Protein AF-A0A820DSI6-F1 (afdb_monomer_lite)

Secondary structure (DSSP, 8-state):
-TTS----------S-SS--GGGHHHHHHHHHHHHHHHHHTT--

Organism: NCBI:txid392033

Structure (mmCIF, N/CA/C/O backbone):
data_AF-A0A820DSI6-F1
#
_entry.id   AF-A0A820DSI6-F1
#
loop_
_atom_site.group_PDB
_atom_site.id
_atom_site.type_symbol
_atom_site.label_atom_id
_atom_site.label_alt_id
_atom_site.label_comp_id
_atom_site.label_asym_id
_atom_site.label_entity_id
_atom_site.label_seq_id
_atom_site.pdbx_PDB_ins_code
_atom_site.Cartn_x
_atom_site.Cartn_y
_atom_site.Cartn_z
_atom_site.occupancy
_atom_site.B_iso_or_equiv
_atom_site.auth_seq_id
_atom_site.auth_comp_id
_atom_site.auth_asym_id
_atom_site.auth_atom_id
_atom_site.pdbx_PDB_model_num
ATOM 1 N N . TYR A 1 1 ? 6.813 3.686 -17.838 1.00 55.72 1 TYR A N 1
ATOM 2 C CA . TYR A 1 1 ? 6.419 2.426 -17.194 1.00 55.72 1 TYR A CA 1
ATOM 3 C C . TYR A 1 1 ? 7.018 1.232 -17.924 1.00 55.72 1 TYR A C 1
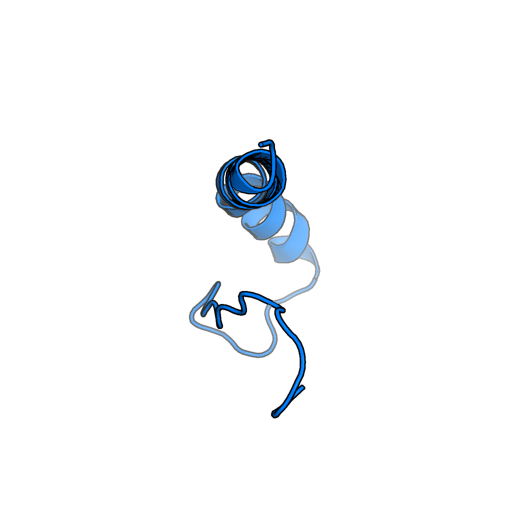ATOM 5 O O . TYR A 1 1 ? 7.952 0.659 -17.402 1.00 55.72 1 TYR A O 1
ATOM 13 N N . LEU A 1 2 ? 6.597 0.915 -19.161 1.00 69.19 2 LEU A N 1
ATOM 14 C CA . LEU A 1 2 ? 7.098 -0.272 -19.885 1.00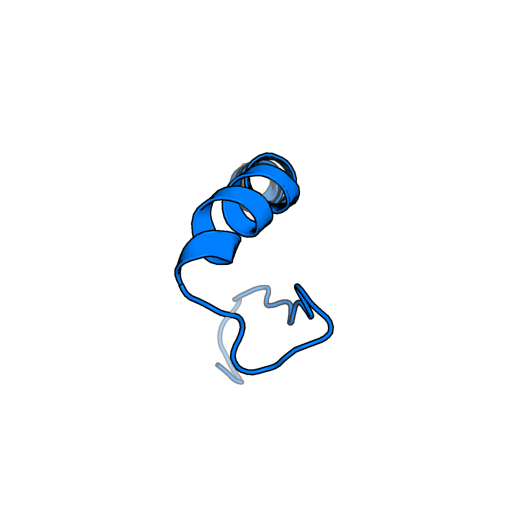 69.19 2 LEU A CA 1
ATOM 15 C C . LEU A 1 2 ? 8.593 -0.221 -20.286 1.00 69.19 2 LEU A C 1
ATOM 17 O O . LEU A 1 2 ? 9.173 -1.251 -20.594 1.00 69.19 2 LEU A O 1
ATOM 21 N N . ALA A 1 3 ? 9.206 0.968 -20.307 1.00 72.31 3 ALA A N 1
ATOM 22 C CA . ALA A 1 3 ? 10.592 1.181 -20.738 1.00 72.31 3 ALA A CA 1
ATOM 23 C C . ALA A 1 3 ? 11.349 2.172 -19.829 1.00 72.31 3 ALA A C 1
ATOM 25 O O . ALA A 1 3 ? 12.059 3.052 -20.310 1.00 72.31 3 ALA A O 1
ATOM 26 N N . SER A 1 4 ? 11.155 2.085 -18.510 1.00 80.50 4 SER A N 1
ATOM 27 C CA . SER A 1 4 ? 12.063 2.720 -17.544 1.00 80.50 4 SER A CA 1
ATOM 28 C C . SER A 1 4 ? 12.767 1.652 -16.713 1.00 80.50 4 SER A C 1
ATOM 30 O O . SER A 1 4 ? 12.258 0.548 -16.563 1.00 80.50 4 SER A O 1
ATOM 32 N N . ASN A 1 5 ? 13.909 1.991 -16.116 1.00 84.25 5 ASN A N 1
ATOM 33 C CA . ASN A 1 5 ? 14.627 1.111 -15.183 1.00 84.25 5 ASN A CA 1
ATOM 34 C C . ASN A 1 5 ? 13.964 1.085 -13.788 1.00 84.25 5 ASN A C 1
ATOM 36 O O . ASN A 1 5 ? 14.648 0.994 -12.772 1.00 84.25 5 ASN A O 1
ATOM 40 N N . CYS A 1 6 ? 12.641 1.262 -13.721 1.00 86.81 6 CYS A N 1
ATOM 41 C CA . CYS A 1 6 ? 11.911 1.280 -12.462 1.00 86.81 6 CYS A CA 1
ATOM 42 C C . CYS A 1 6 ? 11.612 -0.155 -12.040 1.00 86.81 6 CYS A C 1
ATOM 44 O O . CYS A 1 6 ? 11.017 -0.917 -12.800 1.00 86.81 6 CYS A O 1
ATOM 46 N N . PHE A 1 7 ? 12.031 -0.514 -10.830 1.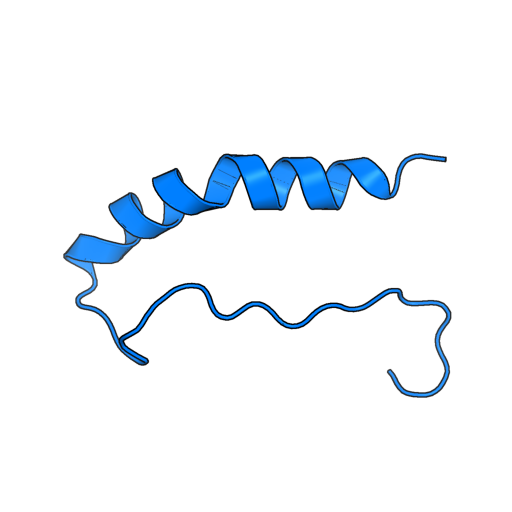00 87.19 7 PHE A N 1
ATOM 47 C CA . PHE A 1 7 ? 11.638 -1.775 -10.228 1.00 87.19 7 PHE A CA 1
ATOM 48 C C . PHE A 1 7 ? 10.285 -1.598 -9.547 1.00 87.19 7 PHE A C 1
ATOM 50 O O . PHE A 1 7 ? 10.178 -0.867 -8.561 1.00 87.19 7 PHE A O 1
ATOM 57 N N . GLU A 1 8 ? 9.261 -2.251 -10.090 1.00 89.44 8 GLU A N 1
ATOM 58 C CA . GLU A 1 8 ? 7.893 -2.115 -9.611 1.00 89.44 8 GLU A CA 1
ATOM 59 C C . GLU A 1 8 ? 7.303 -3.427 -9.098 1.00 89.44 8 GLU A C 1
ATOM 61 O O . GLU A 1 8 ? 7.575 -4.510 -9.612 1.00 89.44 8 GLU A O 1
ATOM 66 N N . LEU A 1 9 ? 6.470 -3.290 -8.068 1.00 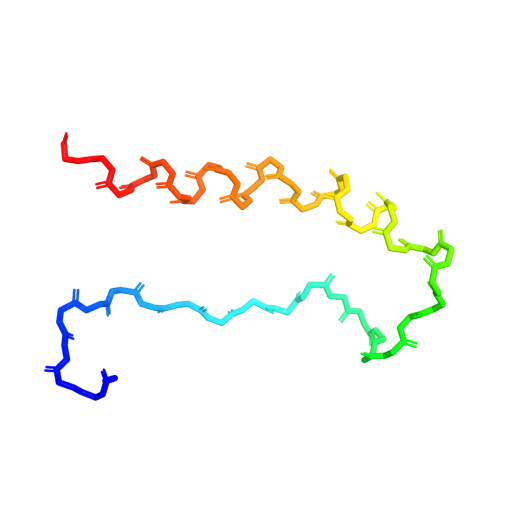90.62 9 LEU A N 1
ATOM 67 C CA . LEU A 1 9 ? 5.804 -4.348 -7.329 1.00 90.62 9 LEU A CA 1
ATOM 68 C C . LEU A 1 9 ? 4.340 -3.949 -7.112 1.00 90.62 9 LEU A C 1
ATOM 70 O O . LEU A 1 9 ? 4.052 -2.813 -6.738 1.00 90.62 9 LEU A O 1
ATOM 74 N N . THR A 1 10 ? 3.424 -4.902 -7.266 1.00 94.12 10 THR A N 1
ATOM 75 C CA . THR A 1 10 ? 2.017 -4.748 -6.870 1.00 94.12 10 THR A CA 1
ATOM 76 C C . THR A 1 10 ? 1.776 -5.450 -5.533 1.00 94.12 10 THR A C 1
ATOM 78 O O . THR A 1 10 ? 2.189 -6.594 -5.354 1.00 94.12 10 THR A O 1
ATOM 81 N N . LEU A 1 11 ? 1.119 -4.762 -4.593 1.00 94.06 11 LEU A N 1
ATOM 82 C CA . LEU A 1 11 ? 0.830 -5.258 -3.245 1.00 94.06 11 LEU A CA 1
ATOM 83 C C . LEU A 1 11 ? -0.677 -5.303 -2.983 1.00 94.06 11 LEU A C 1
ATOM 85 O O . LEU A 1 11 ? -1.364 -4.292 -3.117 1.00 94.06 11 LEU A O 1
ATOM 89 N N . GLU A 1 12 ? -1.160 -6.449 -2.510 1.00 94.31 12 GLU A N 1
ATOM 90 C CA . GLU A 1 12 ? -2.532 -6.633 -2.033 1.00 94.31 12 GLU A CA 1
ATOM 91 C C . GLU A 1 12 ? -2.557 -6.485 -0.501 1.00 94.31 12 GLU A C 1
ATOM 93 O O . GLU A 1 12 ? -2.208 -7.408 0.232 1.00 94.31 12 GLU A O 1
ATOM 98 N N . LEU A 1 13 ? -2.920 -5.297 -0.002 1.00 91.94 13 LEU A N 1
ATOM 99 C CA . LEU A 1 13 ? -2.757 -4.914 1.415 1.00 91.94 13 LEU A CA 1
ATOM 100 C C . LEU A 1 13 ? -3.974 -5.225 2.308 1.00 91.94 13 LEU A C 1
ATOM 102 O O . LEU A 1 13 ? -3.994 -4.862 3.484 1.00 91.94 13 LEU A O 1
ATOM 106 N N . GLY A 1 14 ? -5.011 -5.869 1.771 1.00 90.00 14 GLY A N 1
ATOM 107 C CA . GLY A 1 14 ? -6.201 -6.224 2.539 1.00 90.00 14 GLY A CA 1
ATOM 108 C C . GLY A 1 14 ? -7.274 -6.935 1.719 1.00 90.00 14 GLY A C 1
ATOM 109 O O . GLY A 1 14 ? -7.271 -6.911 0.495 1.00 90.00 14 GLY A O 1
ATOM 110 N N . CYS A 1 15 ? -8.233 -7.559 2.408 1.00 91.06 15 CYS A N 1
ATOM 111 C CA . CYS A 1 15 ? -9.292 -8.356 1.769 1.00 91.06 15 CYS A CA 1
ATOM 112 C C . CYS A 1 15 ? -10.458 -7.517 1.214 1.00 91.06 15 CYS A C 1
ATOM 114 O O . CYS A 1 15 ? -11.219 -7.982 0.368 1.00 91.06 15 CYS A O 1
ATOM 116 N N . ARG A 1 16 ? -10.664 -6.300 1.737 1.00 93.31 16 ARG A N 1
ATOM 117 C CA . ARG A 1 16 ? -11.793 -5.424 1.385 1.00 93.31 16 ARG A CA 1
ATOM 118 C C . ARG A 1 16 ? -11.286 -4.248 0.559 1.00 93.31 16 ARG A C 1
ATOM 120 O O . ARG A 1 16 ? -10.473 -3.477 1.049 1.00 93.31 16 ARG A O 1
ATOM 127 N N . LYS A 1 17 ? -11.836 -4.063 -0.647 1.00 93.19 17 LYS A N 1
ATOM 128 C CA . LYS A 1 17 ? -11.460 -2.965 -1.560 1.00 93.19 17 LYS A CA 1
ATOM 129 C C . LYS A 1 17 ? -11.723 -1.568 -0.977 1.00 93.19 17 LYS A C 1
ATOM 131 O O . LYS A 1 17 ? -10.977 -0.639 -1.259 1.00 93.19 17 LYS A O 1
ATOM 136 N N . PHE A 1 18 ? -12.771 -1.431 -0.160 1.00 95.50 18 PHE A N 1
ATOM 137 C CA . PHE A 1 18 ? -13.171 -0.171 0.477 1.00 95.50 18 PHE A CA 1
ATOM 138 C C . PHE A 1 18 ? -13.417 -0.390 1.978 1.00 95.50 18 PHE A C 1
ATOM 140 O O . PHE A 1 18 ? -14.562 -0.588 2.395 1.00 95.50 18 PHE A O 1
ATOM 147 N N . PRO A 1 19 ? -12.360 -0.445 2.806 1.00 95.25 19 PRO A N 1
ATOM 148 C CA . PRO A 1 19 ? -12.534 -0.591 4.242 1.00 95.25 19 PRO A CA 1
ATOM 149 C C . PRO A 1 19 ? -13.125 0.689 4.868 1.00 95.25 19 PRO A C 1
ATOM 151 O O . PRO A 1 19 ? -12.920 1.788 4.347 1.00 95.25 19 PRO A O 1
ATOM 154 N N . PRO A 1 20 ? -13.832 0.583 6.006 1.00 97.25 20 PRO A N 1
ATOM 155 C CA . PRO A 1 20 ? -14.249 1.741 6.791 1.00 97.25 20 PRO A CA 1
ATOM 156 C C . PRO A 1 20 ? -13.066 2.642 7.170 1.00 97.25 20 PRO A C 1
ATOM 158 O O . PRO A 1 20 ? -12.020 2.153 7.589 1.00 97.25 20 PRO A O 1
ATOM 161 N N . GLY A 1 21 ? -13.255 3.966 7.124 1.00 97.31 21 GLY A N 1
ATOM 162 C CA . GLY A 1 21 ? -12.190 4.939 7.418 1.00 97.31 21 GLY A CA 1
ATOM 163 C C . GLY A 1 21 ? -11.542 4.777 8.801 1.00 97.31 21 GLY A C 1
ATOM 164 O O . GLY A 1 21 ? -10.351 5.026 8.964 1.00 97.31 21 GLY A O 1
ATOM 165 N N . LYS A 1 22 ? -12.305 4.282 9.783 1.00 97.81 22 LYS A N 1
ATOM 166 C CA . LYS A 1 22 ? -11.814 3.982 11.138 1.00 97.81 22 LYS A CA 1
ATOM 167 C C . LYS A 1 22 ? -10.754 2.870 11.187 1.00 97.81 22 LYS A C 1
ATOM 169 O O . LYS A 1 22 ? -9.986 2.834 12.141 1.00 97.81 22 LYS A O 1
ATOM 174 N N . ASP A 1 23 ? -10.706 1.994 10.181 1.00 96.69 23 ASP A N 1
ATOM 175 C CA . ASP A 1 23 ? -9.771 0.865 10.117 1.00 96.69 23 ASP A CA 1
ATOM 176 C C . ASP A 1 23 ? -8.435 1.278 9.449 1.00 96.69 23 ASP A C 1
ATOM 178 O O . ASP A 1 23 ? -7.427 0.589 9.589 1.00 96.69 23 ASP A O 1
ATOM 182 N N . LEU A 1 24 ? -8.382 2.430 8.758 1.00 96.25 24 LEU A N 1
ATOM 183 C CA . LEU A 1 24 ? -7.182 2.903 8.045 1.00 96.25 24 LEU A CA 1
ATOM 184 C C . LEU A 1 24 ? -5.945 3.084 8.945 1.00 96.25 24 LEU A C 1
ATOM 186 O O . LEU A 1 24 ? -4.861 2.674 8.524 1.00 96.25 24 LEU A O 1
ATOM 190 N N . PRO A 1 25 ? -6.048 3.637 10.173 1.00 97.88 25 PRO A N 1
ATOM 191 C CA . PRO A 1 25 ? -4.890 3.749 11.061 1.00 97.88 25 PRO A CA 1
ATOM 192 C C . PRO A 1 25 ? -4.303 2.386 11.450 1.00 97.88 25 PRO A C 1
ATOM 194 O O . PRO A 1 25 ? -3.091 2.264 11.622 1.00 97.88 25 P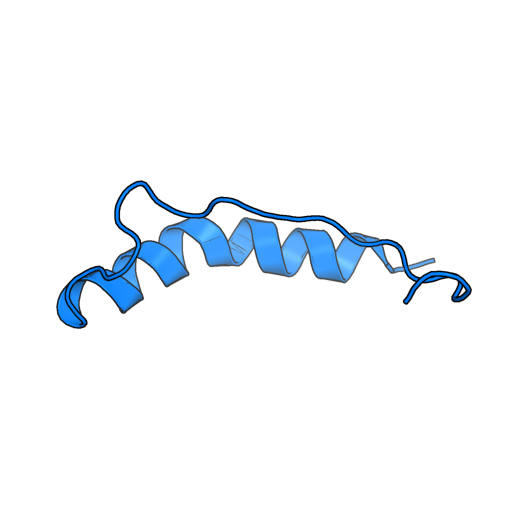RO A O 1
ATOM 197 N N . HIS A 1 26 ? -5.150 1.359 11.568 1.00 96.56 26 HIS A N 1
ATOM 198 C CA . HIS A 1 26 ? -4.712 -0.004 11.856 1.00 96.56 26 HIS A CA 1
ATOM 199 C C . HIS A 1 26 ? -3.940 -0.592 10.669 1.00 96.56 26 HIS A C 1
ATOM 201 O O . HIS A 1 26 ? -2.787 -0.978 10.851 1.00 96.56 26 HIS A O 1
ATOM 207 N N . PHE A 1 27 ? -4.498 -0.538 9.452 1.00 96.88 27 PHE A N 1
ATOM 208 C CA . PHE A 1 27 ? -3.802 -1.016 8.248 1.00 96.88 27 PHE A CA 1
ATOM 209 C C . PHE A 1 27 ? -2.490 -0.277 7.986 1.00 96.88 27 PHE A C 1
ATOM 211 O O . PHE A 1 27 ? -1.510 -0.883 7.551 1.00 96.88 27 PHE A O 1
ATOM 218 N N . TRP A 1 28 ? -2.440 1.027 8.273 1.00 96.06 28 TRP A N 1
ATOM 219 C CA . TRP A 1 28 ? -1.192 1.778 8.213 1.00 96.06 28 TRP A CA 1
ATOM 220 C C . TRP A 1 28 ? -0.150 1.185 9.159 1.00 96.06 28 TRP A C 1
ATOM 222 O O . TRP A 1 28 ? 0.953 0.877 8.722 1.00 96.06 28 TRP A O 1
ATOM 232 N N . ASN A 1 29 ? -0.495 0.975 10.430 1.00 97.69 29 ASN A N 1
ATOM 233 C CA . ASN A 1 29 ? 0.445 0.438 11.412 1.00 97.69 29 ASN A CA 1
ATOM 234 C C . ASN A 1 29 ? 0.928 -0.980 11.069 1.00 97.69 29 ASN A C 1
ATOM 236 O O . ASN A 1 29 ? 2.104 -1.267 11.281 1.00 97.69 29 ASN A O 1
ATOM 240 N N . GLU A 1 30 ? 0.069 -1.833 10.505 1.00 97.12 30 GLU A N 1
ATOM 241 C CA . GLU A 1 30 ? 0.456 -3.183 10.071 1.00 97.12 30 GLU A CA 1
ATOM 242 C C . GLU A 1 30 ? 1.472 -3.166 8.918 1.00 97.12 30 GLU A C 1
ATOM 244 O O . GLU A 1 30 ? 2.426 -3.942 8.918 1.00 97.12 30 GLU A O 1
ATOM 249 N N . ASN A 1 31 ? 1.312 -2.252 7.955 1.00 97.19 31 ASN A N 1
ATOM 250 C CA . ASN A 1 31 ? 2.116 -2.245 6.728 1.00 97.19 31 ASN A CA 1
ATOM 251 C C . ASN A 1 31 ? 3.302 -1.270 6.768 1.00 97.19 31 ASN A C 1
ATOM 253 O O . ASN A 1 31 ? 4.248 -1.412 5.989 1.00 97.19 31 ASN A O 1
ATOM 257 N N . LYS A 1 32 ? 3.289 -0.286 7.676 1.00 97.06 32 LYS A N 1
ATOM 258 C CA . LYS A 1 32 ? 4.260 0.818 7.725 1.00 97.06 32 LYS A CA 1
ATOM 259 C C . LYS A 1 32 ? 5.701 0.325 7.701 1.00 97.06 32 LYS A C 1
ATOM 261 O O . LYS A 1 32 ? 6.475 0.765 6.860 1.00 97.06 32 LYS A O 1
ATOM 266 N N . ASN A 1 33 ? 6.069 -0.591 8.594 1.00 97.56 33 ASN A N 1
ATOM 267 C CA . ASN A 1 33 ? 7.458 -1.045 8.702 1.00 97.56 33 ASN A CA 1
ATOM 268 C C . ASN A 1 33 ? 7.933 -1.746 7.423 1.00 97.56 33 ASN A C 1
ATOM 270 O O . ASN A 1 33 ? 9.041 -1.485 6.962 1.00 97.56 33 ASN A O 1
ATOM 274 N N . ALA A 1 34 ? 7.092 -2.590 6.821 1.00 95.81 34 ALA A N 1
ATOM 275 C CA . ALA A 1 34 ? 7.417 -3.279 5.575 1.00 95.81 34 ALA A CA 1
ATOM 276 C C . ALA A 1 34 ? 7.606 -2.291 4.413 1.00 95.81 34 ALA A C 1
ATOM 278 O O . ALA A 1 34 ? 8.602 -2.372 3.696 1.00 95.81 34 ALA A O 1
ATOM 279 N N . LEU A 1 35 ? 6.703 -1.313 4.276 1.00 95.50 35 LEU A N 1
ATOM 280 C CA . LEU A 1 35 ? 6.774 -0.289 3.230 1.00 95.50 35 LEU A CA 1
ATOM 281 C C . LEU A 1 35 ? 8.007 0.615 3.384 1.00 95.50 35 LEU A C 1
ATOM 283 O O . LEU A 1 35 ? 8.693 0.889 2.401 1.00 95.50 35 LEU A O 1
ATOM 287 N N . ILE A 1 36 ? 8.325 1.049 4.611 1.00 95.56 36 ILE A N 1
ATOM 288 C CA . ILE A 1 36 ? 9.543 1.830 4.883 1.00 95.56 36 ILE A CA 1
ATOM 289 C C . ILE A 1 36 ? 10.796 1.013 4.547 1.00 95.56 36 ILE A C 1
ATOM 291 O O . ILE A 1 36 ? 11.686 1.516 3.862 1.00 95.56 36 ILE A O 1
ATOM 295 N N . ASN A 1 37 ? 10.854 -0.250 4.981 1.00 95.00 37 ASN A N 1
ATOM 296 C CA . ASN A 1 37 ? 11.990 -1.124 4.694 1.00 95.00 37 ASN A CA 1
ATOM 297 C C . ASN A 1 37 ? 12.172 -1.353 3.190 1.00 95.00 37 ASN A C 1
ATOM 299 O O . ASN A 1 37 ? 13.301 -1.296 2.713 1.00 95.00 37 ASN A O 1
ATOM 303 N N . PHE A 1 38 ? 11.088 -1.552 2.433 1.00 92.88 38 PHE A N 1
ATOM 304 C CA . PHE A 1 38 ? 11.153 -1.682 0.976 1.00 92.88 38 PHE A CA 1
ATOM 305 C C . PHE A 1 38 ? 11.754 -0.432 0.321 1.00 92.88 38 PHE A C 1
ATOM 307 O O . PHE A 1 38 ? 12.669 -0.542 -0.490 1.00 92.88 38 PHE A O 1
ATOM 314 N N . MET A 1 39 ? 11.329 0.767 0.731 1.00 91.69 39 MET A N 1
ATOM 315 C CA . MET A 1 39 ? 11.918 2.011 0.216 1.00 91.69 39 MET A CA 1
ATOM 316 C C . MET A 1 39 ? 13.413 2.140 0.541 1.00 91.69 39 MET A C 1
ATOM 318 O O . MET A 1 39 ? 14.166 2.719 -0.239 1.00 91.69 39 MET A O 1
ATOM 322 N N . TRP A 1 40 ? 13.869 1.598 1.673 1.00 94.12 40 TRP A N 1
ATOM 323 C CA . TRP A 1 40 ? 15.289 1.597 2.034 1.00 94.12 40 TRP A CA 1
ATOM 324 C C . TRP A 1 40 ? 16.135 0.597 1.244 1.00 94.12 40 TRP A C 1
ATOM 326 O O . TRP A 1 40 ? 17.339 0.816 1.131 1.00 94.12 40 TRP A O 1
ATOM 336 N N . GLN A 1 41 ? 15.545 -0.444 0.651 1.00 90.06 41 GLN A N 1
ATOM 337 C CA . GLN A 1 41 ? 16.275 -1.402 -0.194 1.00 90.06 41 GLN A CA 1
ATOM 338 C C . GLN A 1 41 ? 16.805 -0.782 -1.495 1.00 90.06 41 GLN A C 1
ATOM 340 O O . GLN A 1 41 ? 17.668 -1.366 -2.138 1.00 90.06 41 GLN A O 1
ATOM 345 N N . VAL A 1 42 ? 16.336 0.413 -1.867 1.00 85.25 42 VAL A N 1
ATOM 346 C CA . VAL A 1 42 ? 16.851 1.165 -3.024 1.00 85.25 42 VAL A CA 1
ATOM 347 C C . VAL A 1 42 ? 18.238 1.769 -2.745 1.00 85.25 42 VAL A C 1
ATOM 349 O O . VAL A 1 42 ? 18.884 2.284 -3.656 1.00 85.25 42 VAL A O 1
ATOM 352 N N . LYS A 1 43 ? 18.728 1.721 -1.497 1.00 68.19 43 LYS A N 1
ATOM 353 C CA . LYS A 1 43 ? 20.086 2.171 -1.184 1.00 68.19 43 LYS A CA 1
ATOM 354 C C . LYS A 1 43 ? 21.121 1.249 -1.838 1.00 68.19 43 LYS A C 1
ATOM 356 O O . LYS A 1 43 ? 21.193 0.071 -1.504 1.00 68.19 43 LYS A O 1
ATOM 361 N N . ILE A 1 44 ? 21.891 1.844 -2.753 1.00 57.47 44 ILE A N 1
ATOM 362 C CA . ILE A 1 44 ? 23.147 1.325 -3.317 1.00 57.47 44 ILE A CA 1
ATOM 363 C C . ILE A 1 44 ? 24.191 1.202 -2.207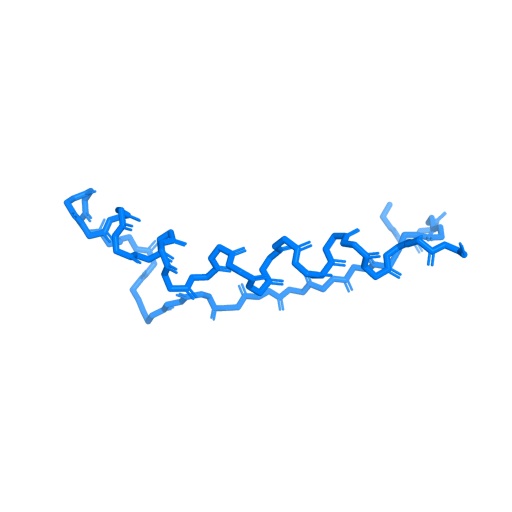 1.00 57.47 44 ILE A C 1
ATOM 365 O O . ILE A 1 44 ? 24.279 2.153 -1.392 1.00 57.47 44 ILE A O 1
#

Foldseek 3Di:
DVPDPDDDDDDDQDDDPDDDPVCVVVSCVVCVVVVVVVVVVPPD

InterPro domains:
  IPR000834 Peptidase M14, carboxypeptidase A [PS52035] (1-42)
  IPR050753 Peptidase M14 domain-containing protein [PTHR11532] (1-43)

Sequence (44 aa):
YLASNCFELTLELGCRKFPPGKDLPHFWNENKNALINFMWQVKI

Radius of gyration: 13.79 Å; chains: 1; bounding box: 37×13×33 Å

pLDDT: mean 90.22, std 10.24, range [55.72, 97.88]